Protein AF-A0A7Y7LWK3-F1 (afdb_monomer_lite)

Sequence (58 aa):
MGQESLALNAGVPQAYLSRIERETINISIDNADVLSRVGGVPLHDLLAPAKFAGLDEQ

Radius of gyration: 11.6 Å; chains: 1; bounding box: 29×21×22 Å

Secondary structure (DSSP, 8-state):
--HHHHHHHHTS-HHHHHHHHTTSS---HHHHHHHHHHHT--HHHHT-GGGTTTSTT-

Structure (mmCIF, N/CA/C/O backbone):
data_AF-A0A7Y7LWK3-F1
#
_entry.id   AF-A0A7Y7LWK3-F1
#
loop_
_atom_site.group_PDB
_atom_site.id
_atom_site.type_symbol
_atom_site.label_atom_id
_atom_site.label_alt_id
_atom_site.label_comp_id
_atom_site.label_asym_id
_atom_site.label_entity_id
_atom_site.label_seq_id
_atom_site.pdbx_PDB_ins_code
_atom_site.Cartn_x
_atom_site.Cartn_y
_atom_site.Cartn_z
_atom_site.occupancy
_atom_site.B_iso_or_equiv
_atom_site.auth_seq_id
_atom_site.auth_comp_id
_atom_site.auth_asym_id
_atom_site.auth_atom_id
_atom_site.pdbx_PDB_model_num
ATOM 1 N N . MET A 1 1 ? -2.751 10.375 -10.404 1.00 61.78 1 MET A N 1
ATOM 2 C CA . MET A 1 1 ? -3.781 9.978 -9.417 1.00 61.78 1 MET A CA 1
ATOM 3 C C . MET A 1 1 ? -3.345 10.526 -8.065 1.00 61.78 1 MET A C 1
ATOM 5 O O . MET A 1 1 ? -2.159 10.442 -7.788 1.00 61.78 1 MET A O 1
ATOM 9 N N . GLY A 1 2 ? -4.227 11.149 -7.279 1.00 85.94 2 GLY A N 1
ATOM 10 C CA . GLY A 1 2 ? -3.872 11.654 -5.942 1.00 85.94 2 GLY A CA 1
ATOM 11 C C . GLY A 1 2 ? -4.013 10.576 -4.862 1.00 85.94 2 GLY A C 1
ATOM 12 O O . GLY A 1 2 ? -4.776 9.627 -5.045 1.00 85.94 2 GLY A O 1
ATOM 13 N N . GLN A 1 3 ? -3.317 10.734 -3.731 1.00 88.88 3 GLN A N 1
ATOM 14 C CA . GLN A 1 3 ? -3.345 9.782 -2.610 1.00 88.88 3 GLN A CA 1
ATOM 15 C C . GLN A 1 3 ? -4.759 9.547 -2.057 1.00 88.88 3 GLN A C 1
ATOM 17 O O . GLN A 1 3 ? -5.118 8.420 -1.735 1.00 88.88 3 GLN A O 1
ATOM 22 N N . GLU A 1 4 ? -5.582 10.595 -1.987 1.00 92.62 4 GLU A N 1
ATOM 23 C CA . GLU A 1 4 ? -6.982 10.501 -1.556 1.00 92.62 4 GLU A CA 1
ATOM 24 C C . GLU A 1 4 ? -7.805 9.594 -2.483 1.00 92.62 4 GLU A C 1
ATOM 26 O O . GLU A 1 4 ? -8.502 8.693 -2.021 1.00 92.62 4 GLU A O 1
ATOM 31 N N . SER A 1 5 ? -7.673 9.770 -3.801 1.00 93.75 5 SER A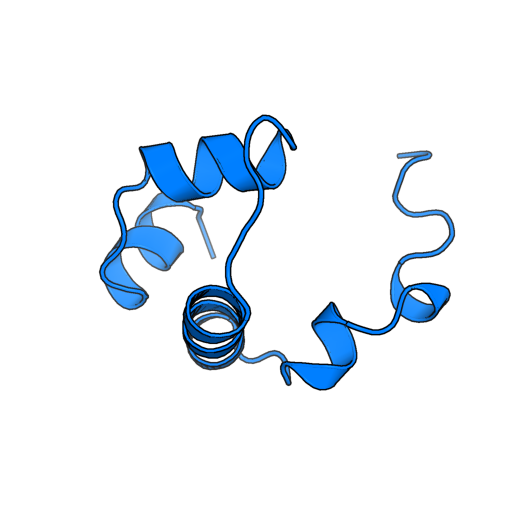 N 1
ATOM 32 C CA . SER A 1 5 ? -8.369 8.934 -4.783 1.00 93.75 5 SER A CA 1
ATOM 33 C C . SER A 1 5 ? -7.875 7.486 -4.758 1.00 93.75 5 SER A C 1
ATOM 35 O O . SER A 1 5 ? -8.672 6.568 -4.931 1.00 93.75 5 SER A O 1
ATOM 37 N N . LEU A 1 6 ? -6.574 7.264 -4.530 1.00 92.62 6 LEU A N 1
ATOM 38 C CA . LEU A 1 6 ? -6.007 5.922 -4.364 1.00 92.62 6 LEU A CA 1
ATOM 39 C C . LEU A 1 6 ? -6.560 5.236 -3.111 1.00 92.62 6 LEU A C 1
ATOM 41 O O . LEU A 1 6 ? -7.006 4.095 -3.197 1.00 92.62 6 LEU A O 1
ATOM 45 N N . ALA A 1 7 ? -6.587 5.945 -1.981 1.00 94.12 7 ALA A N 1
ATOM 46 C CA . ALA A 1 7 ? -7.129 5.450 -0.719 1.00 94.12 7 ALA A CA 1
ATOM 47 C C . ALA A 1 7 ? -8.599 5.040 -0.864 1.00 94.12 7 ALA A C 1
ATOM 49 O O . ALA A 1 7 ? -8.975 3.924 -0.500 1.00 94.12 7 ALA A O 1
ATOM 50 N N . LEU A 1 8 ? -9.404 5.923 -1.465 1.00 95.50 8 LEU A N 1
ATOM 51 C CA . LEU A 1 8 ? -10.823 5.695 -1.710 1.00 95.50 8 LEU A CA 1
ATOM 52 C C . LEU A 1 8 ? -11.054 4.453 -2.579 1.00 95.50 8 LEU A C 1
ATOM 54 O O . LEU A 1 8 ? -11.837 3.582 -2.207 1.00 95.50 8 LEU A O 1
ATOM 58 N N . ASN A 1 9 ? -10.344 4.343 -3.704 1.00 95.62 9 ASN A N 1
ATOM 59 C CA . ASN A 1 9 ? -10.507 3.224 -4.634 1.00 95.62 9 ASN A CA 1
ATOM 60 C C . ASN A 1 9 ? -9.977 1.895 -4.072 1.00 95.62 9 ASN A C 1
ATOM 62 O O . ASN A 1 9 ? -10.478 0.835 -4.438 1.00 95.62 9 ASN A O 1
ATOM 66 N N . ALA A 1 10 ? -8.981 1.940 -3.185 1.00 94.50 10 ALA A N 1
ATOM 67 C CA . ALA A 1 10 ? -8.427 0.765 -2.516 1.00 94.50 10 ALA A CA 1
ATOM 68 C C . ALA A 1 10 ? -9.179 0.372 -1.235 1.00 94.50 10 ALA A C 1
ATOM 70 O O . ALA A 1 10 ? -8.856 -0.649 -0.632 1.00 94.50 10 ALA A O 1
ATOM 71 N N . GLY A 1 11 ? -10.168 1.162 -0.801 1.00 95.69 11 GLY A N 1
ATOM 72 C CA . GLY A 1 11 ? -10.921 0.894 0.424 1.00 95.69 11 GLY A CA 1
ATOM 73 C C . GLY A 1 11 ? -10.075 0.996 1.697 1.00 95.69 11 GLY A C 1
ATOM 74 O O . GLY A 1 11 ? -10.384 0.341 2.692 1.00 95.69 11 GLY A O 1
ATOM 75 N N . VAL A 1 12 ? -9.008 1.802 1.680 1.00 94.62 12 VAL A N 1
ATOM 76 C CA . VAL A 1 12 ? -8.111 2.007 2.829 1.00 94.62 12 VAL A CA 1
ATOM 77 C C . VAL A 1 12 ? -8.167 3.456 3.319 1.00 94.62 12 VAL A C 1
ATOM 79 O O . VAL A 1 12 ? -8.416 4.367 2.531 1.00 94.62 12 VAL A O 1
ATOM 82 N N . PRO A 1 13 ? -7.904 3.729 4.610 1.00 95.81 13 PRO A N 1
ATOM 83 C CA . PRO A 1 13 ? -7.802 5.103 5.092 1.00 95.81 13 PRO A CA 1
ATOM 84 C C . PRO A 1 13 ? -6.651 5.855 4.409 1.00 95.81 13 PRO A C 1
ATOM 86 O O . PRO A 1 13 ? -5.550 5.324 4.294 1.00 95.81 13 PRO A O 1
ATOM 89 N N . GLN A 1 14 ? -6.832 7.128 4.053 1.00 95.12 14 GLN A N 1
ATOM 90 C CA . GLN A 1 14 ? -5.745 7.944 3.483 1.00 95.12 14 GLN A CA 1
ATOM 91 C C . GLN A 1 14 ? -4.516 8.014 4.409 1.00 95.12 14 GLN A C 1
ATOM 93 O O . GLN A 1 14 ? -3.375 7.958 3.956 1.00 95.12 14 GLN A O 1
ATOM 98 N N . ALA A 1 15 ? -4.745 8.047 5.726 1.00 95.75 15 ALA A N 1
ATOM 99 C CA . ALA A 1 15 ? -3.683 7.999 6.728 1.00 95.75 15 ALA A CA 1
ATOM 100 C C . ALA A 1 15 ? -2.864 6.695 6.686 1.00 95.75 15 ALA A C 1
ATOM 102 O O . ALA A 1 15 ? -1.697 6.702 7.066 1.00 95.75 15 ALA A O 1
ATOM 103 N N . TYR A 1 16 ? -3.446 5.581 6.228 1.00 95.50 16 TYR A N 1
ATOM 104 C CA . TYR A 1 16 ? -2.719 4.325 6.039 1.00 95.50 16 TYR A CA 1
ATOM 105 C C . TYR A 1 16 ? -1.695 4.457 4.906 1.00 95.50 16 TYR A C 1
ATOM 107 O O . TYR A 1 16 ? -0.519 4.174 5.126 1.00 95.50 16 TYR A O 1
ATOM 115 N N . LEU A 1 17 ? -2.109 4.983 3.747 1.00 94.56 17 LEU A N 1
ATOM 116 C CA . LEU A 1 17 ? -1.202 5.241 2.621 1.00 94.56 17 LEU A CA 1
ATOM 117 C C . LEU A 1 17 ? -0.089 6.218 2.991 1.00 94.56 17 LEU A C 1
ATOM 119 O O . LEU A 1 17 ? 1.076 5.935 2.738 1.00 94.56 17 LEU A O 1
ATOM 123 N N . SER A 1 18 ? -0.431 7.308 3.682 1.00 95.56 18 SER A N 1
ATOM 124 C CA . SER A 1 18 ? 0.559 8.302 4.110 1.00 95.56 18 SER A CA 1
ATOM 125 C C . SER A 1 18 ? 1.627 7.704 5.026 1.00 95.56 18 SER A C 1
ATOM 127 O O . SER A 1 18 ? 2.787 8.105 4.980 1.00 95.56 18 SER A O 1
ATOM 129 N N . ARG A 1 19 ? 1.255 6.721 5.851 1.00 97.00 19 ARG A N 1
ATOM 130 C CA . ARG A 1 19 ? 2.194 6.029 6.734 1.00 97.00 19 ARG A CA 1
ATOM 131 C C . ARG A 1 19 ? 3.076 5.027 5.996 1.00 97.00 19 ARG A C 1
ATOM 133 O O . ARG A 1 19 ? 4.230 4.897 6.400 1.00 97.00 19 ARG A O 1
ATOM 140 N N . ILE A 1 20 ? 2.558 4.354 4.963 1.00 94.69 20 ILE A N 1
ATOM 141 C CA . ILE A 1 20 ? 3.334 3.442 4.105 1.00 94.69 20 ILE A CA 1
ATOM 142 C C . ILE A 1 20 ? 4.349 4.224 3.272 1.00 9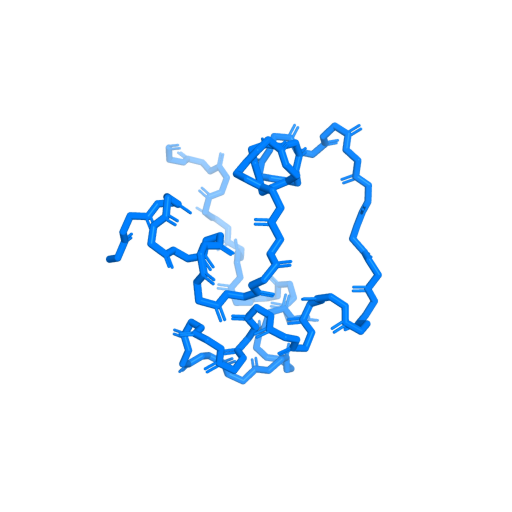4.69 20 ILE A C 1
ATOM 144 O O . ILE A 1 20 ? 5.520 3.880 3.287 1.00 94.69 20 ILE A O 1
ATOM 148 N N . GLU A 1 21 ? 3.923 5.295 2.595 1.00 91.50 21 GLU A N 1
ATOM 149 C CA . GLU A 1 21 ? 4.797 6.124 1.744 1.00 91.50 21 GLU A CA 1
ATOM 150 C C . GLU A 1 21 ? 5.948 6.773 2.524 1.00 91.50 21 GLU A C 1
ATOM 152 O O . GLU A 1 21 ? 6.999 7.054 1.966 1.00 91.50 21 GLU A O 1
ATOM 157 N N . ARG A 1 22 ? 5.748 7.018 3.823 1.00 93.69 22 ARG A N 1
ATOM 158 C CA . ARG A 1 22 ? 6.776 7.539 4.740 1.00 93.69 22 ARG A CA 1
ATOM 159 C C . ARG A 1 22 ? 7.560 6.441 5.458 1.00 93.69 22 ARG A C 1
ATOM 161 O O . ARG A 1 22 ? 8.269 6.746 6.411 1.00 93.69 22 ARG A O 1
ATOM 168 N N . GLU A 1 23 ? 7.329 5.180 5.101 1.00 93.06 23 GLU A N 1
ATOM 169 C CA . GLU A 1 23 ? 7.972 4.004 5.697 1.00 93.06 23 GLU A CA 1
ATOM 170 C C . GLU A 1 23 ? 7.801 3.899 7.226 1.00 93.06 23 GLU A C 1
ATOM 172 O O . GLU A 1 23 ? 8.570 3.254 7.934 1.00 93.06 23 GLU A O 1
ATOM 177 N N . THR A 1 24 ? 6.749 4.515 7.775 1.00 97.44 24 THR A N 1
ATOM 178 C CA . THR A 1 24 ? 6.465 4.485 9.225 1.00 97.44 24 THR A CA 1
ATOM 179 C C . THR A 1 24 ? 5.750 3.207 9.662 1.00 97.44 24 THR A C 1
ATOM 181 O O . THR A 1 24 ? 5.624 2.942 10.860 1.00 97.44 24 THR A O 1
ATOM 184 N N . ILE A 1 25 ? 5.233 2.441 8.698 1.00 96.69 25 ILE A N 1
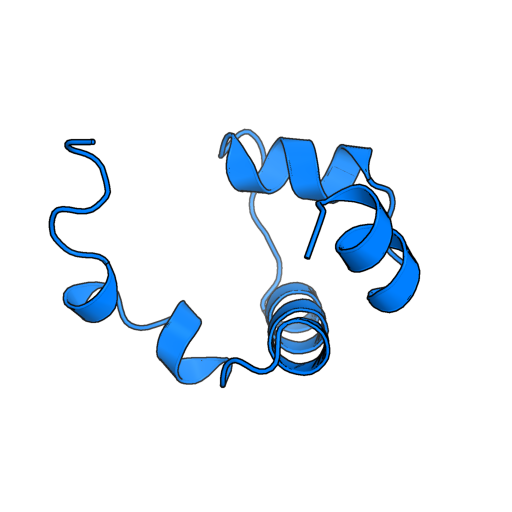ATOM 185 C CA . ILE A 1 25 ? 4.651 1.112 8.881 1.00 96.69 25 ILE A CA 1
ATOM 186 C C . ILE A 1 25 ? 4.973 0.229 7.684 1.00 96.69 25 ILE A C 1
ATOM 188 O O . ILE A 1 25 ? 5.113 0.710 6.564 1.00 96.69 25 ILE A O 1
ATOM 192 N N . ASN A 1 26 ? 4.961 -1.078 7.925 1.00 95.62 26 ASN A N 1
ATOM 193 C CA . ASN A 1 26 ? 4.982 -2.068 6.860 1.00 95.62 26 ASN A CA 1
ATOM 194 C C . ASN A 1 26 ? 3.599 -2.217 6.207 1.00 95.62 26 ASN A C 1
ATOM 196 O O . ASN A 1 26 ? 2.558 -1.920 6.804 1.00 95.62 26 ASN A O 1
ATOM 200 N N . ILE A 1 27 ? 3.599 -2.758 4.993 1.00 95.12 27 ILE A N 1
ATOM 201 C CA . ILE A 1 27 ? 2.412 -3.153 4.235 1.00 95.12 27 ILE A CA 1
ATOM 202 C C . ILE A 1 27 ? 2.348 -4.684 4.134 1.00 95.12 27 ILE A C 1
ATOM 204 O O . ILE A 1 27 ? 3.377 -5.347 4.010 1.00 95.12 27 ILE A O 1
ATOM 208 N N . SER A 1 28 ? 1.149 -5.266 4.218 1.00 95.50 28 SER A N 1
ATOM 209 C CA . SER A 1 28 ? 0.953 -6.692 3.930 1.00 95.50 28 SER A CA 1
ATOM 210 C C . SER A 1 28 ? 0.932 -6.938 2.419 1.00 95.50 28 SER A C 1
ATOM 212 O O . SER A 1 28 ? 0.549 -6.061 1.648 1.00 95.50 28 SER A O 1
ATOM 214 N N . ILE A 1 29 ? 1.278 -8.151 1.982 1.00 95.62 29 ILE A N 1
ATOM 215 C CA . ILE A 1 29 ? 1.207 -8.514 0.557 1.00 95.62 29 ILE A CA 1
ATOM 216 C C . ILE A 1 29 ? -0.223 -8.391 0.010 1.00 95.62 29 ILE A C 1
ATOM 218 O O . ILE A 1 29 ? -0.395 -7.916 -1.107 1.00 95.62 29 ILE A O 1
ATOM 222 N N . ASP A 1 30 ? -1.243 -8.713 0.809 1.00 95.50 30 ASP A N 1
ATOM 223 C CA . ASP A 1 30 ? -2.648 -8.566 0.404 1.00 95.50 30 ASP A CA 1
ATOM 224 C C . ASP A 1 30 ? -3.012 -7.101 0.120 1.00 95.50 30 ASP A C 1
ATOM 226 O O . ASP A 1 30 ? -3.623 -6.788 -0.901 1.00 95.50 30 ASP A O 1
ATOM 230 N N . ASN A 1 31 ? -2.586 -6.175 0.986 1.00 95.00 31 ASN A N 1
ATOM 231 C CA . ASN A 1 31 ? -2.830 -4.748 0.772 1.00 95.00 31 ASN A CA 1
ATOM 232 C C . ASN A 1 31 ? -2.004 -4.207 -0.401 1.00 95.00 31 ASN A C 1
ATOM 234 O O . ASN A 1 31 ? -2.484 -3.347 -1.139 1.00 95.00 31 ASN A O 1
ATOM 238 N N . ALA A 1 32 ? -0.788 -4.719 -0.601 1.00 95.44 32 ALA A N 1
ATOM 239 C CA . ALA A 1 32 ? 0.014 -4.383 -1.769 1.00 95.44 32 ALA A CA 1
ATOM 240 C C . ALA A 1 32 ? -0.664 -4.855 -3.069 1.00 95.44 32 ALA A C 1
ATOM 242 O O . ALA A 1 32 ? -0.691 -4.096 -4.036 1.00 95.44 32 ALA A O 1
ATOM 243 N N . ASP A 1 33 ? -1.277 -6.047 -3.091 1.00 96.50 33 ASP A N 1
ATOM 244 C CA . ASP A 1 33 ? -2.046 -6.542 -4.244 1.00 96.50 33 ASP A CA 1
ATOM 245 C C . ASP A 1 33 ? -3.226 -5.616 -4.571 1.00 96.50 33 ASP A C 1
ATOM 247 O O . ASP A 1 33 ? -3.388 -5.200 -5.722 1.00 96.50 33 ASP A O 1
ATOM 251 N N . VAL A 1 34 ? -4.005 -5.216 -3.559 1.00 96.44 34 VAL A N 1
ATOM 252 C CA . VAL A 1 34 ? -5.125 -4.273 -3.729 1.00 96.44 34 VAL A CA 1
ATOM 253 C C . VAL A 1 34 ? -4.647 -2.955 -4.343 1.00 96.44 34 VAL A C 1
ATOM 255 O O . VAL A 1 34 ? -5.213 -2.498 -5.339 1.00 96.44 34 VAL A O 1
ATOM 258 N N . LEU A 1 35 ? -3.578 -2.365 -3.801 1.00 94.75 35 LEU A N 1
ATOM 259 C CA . LEU A 1 35 ? -3.026 -1.112 -4.322 1.00 94.75 35 LEU A CA 1
ATOM 260 C C . LEU A 1 35 ? -2.466 -1.260 -5.736 1.00 94.75 35 LEU A C 1
ATOM 262 O O . LEU A 1 35 ? -2.641 -0.353 -6.547 1.00 94.75 35 LEU A O 1
ATOM 266 N N . SER A 1 36 ? -1.858 -2.403 -6.055 1.00 95.56 36 SER A N 1
ATOM 267 C CA . SER A 1 36 ? -1.332 -2.699 -7.390 1.00 95.56 36 SER A CA 1
ATOM 268 C C . SER A 1 36 ? -2.445 -2.688 -8.450 1.00 95.56 36 SER A C 1
ATOM 270 O O . SER A 1 36 ? -2.343 -2.008 -9.474 1.00 95.56 36 SER A O 1
ATOM 272 N N . ARG A 1 37 ? -3.583 -3.331 -8.151 1.00 95.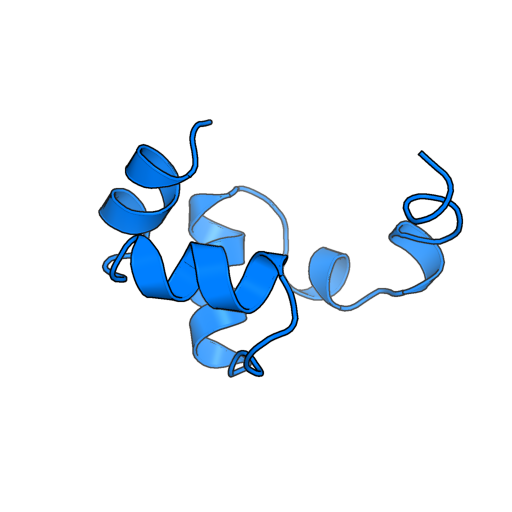81 37 ARG A N 1
ATOM 273 C CA . ARG A 1 37 ? -4.751 -3.397 -9.043 1.00 95.81 37 ARG A CA 1
ATOM 274 C C . ARG A 1 37 ? -5.381 -2.027 -9.254 1.00 95.81 37 ARG A C 1
ATOM 276 O O . ARG A 1 37 ? -5.715 -1.679 -10.383 1.00 95.81 37 ARG A O 1
ATOM 283 N N . VAL A 1 38 ? -5.521 -1.249 -8.183 1.00 95.69 38 VAL A N 1
ATOM 284 C CA . VAL A 1 38 ? -6.093 0.104 -8.243 1.00 95.69 38 VAL A CA 1
ATOM 285 C C . VAL A 1 38 ? -5.154 1.086 -8.950 1.00 95.69 38 VAL A C 1
ATOM 287 O O . VAL A 1 38 ? -5.614 1.936 -9.710 1.00 95.69 38 VAL A O 1
ATOM 290 N N . GLY A 1 39 ? -3.846 0.968 -8.720 1.00 92.12 39 GLY A N 1
ATOM 291 C CA . GLY A 1 39 ? -2.816 1.789 -9.356 1.00 92.12 39 GLY A CA 1
ATOM 292 C C . GLY A 1 39 ? -2.500 1.393 -10.800 1.00 92.12 39 GLY A C 1
ATOM 293 O O . GLY A 1 39 ? -1.782 2.122 -11.478 1.00 92.12 39 GLY A O 1
ATOM 294 N N . GLY A 1 40 ? -3.028 0.262 -11.280 1.00 94.00 40 GLY A N 1
ATOM 295 C CA . GLY A 1 40 ? -2.785 -0.234 -12.634 1.00 94.00 40 GLY A CA 1
ATOM 296 C C . GLY A 1 40 ? -1.358 -0.738 -12.862 1.00 94.00 40 GLY A C 1
ATOM 297 O O . GLY A 1 40 ? -0.905 -0.778 -14.005 1.00 94.00 40 GLY A O 1
ATOM 298 N N . VAL A 1 41 ? -0.648 -1.115 -11.796 1.00 93.00 41 VAL A N 1
ATOM 299 C CA . VAL A 1 41 ? 0.725 -1.636 -11.850 1.00 93.00 41 VAL A CA 1
ATOM 300 C C . VAL A 1 41 ? 0.710 -3.085 -11.367 1.00 93.00 41 VAL A C 1
ATOM 302 O O . VAL A 1 41 ? 0.137 -3.350 -10.314 1.00 93.00 41 VAL A O 1
ATOM 305 N N . PRO A 1 42 ? 1.317 -4.048 -12.080 1.00 95.62 42 PRO A N 1
ATOM 306 C CA . PRO A 1 42 ? 1.394 -5.423 -11.597 1.00 95.62 42 PRO A CA 1
ATOM 307 C C . PRO A 1 42 ? 2.113 -5.516 -10.247 1.00 95.62 42 PRO A C 1
ATOM 309 O O . PRO A 1 42 ? 3.171 -4.920 -10.066 1.00 95.62 42 PRO A O 1
ATOM 312 N N . LEU A 1 43 ? 1.609 -6.330 -9.315 1.00 95.94 43 LEU A N 1
ATOM 313 C CA . LEU A 1 43 ? 2.233 -6.479 -7.993 1.00 95.94 43 LEU A CA 1
ATOM 314 C C . LEU A 1 43 ? 3.717 -6.877 -8.062 1.00 95.94 43 LEU A C 1
ATOM 316 O O . LEU A 1 43 ? 4.529 -6.357 -7.307 1.00 95.94 43 LEU A O 1
ATOM 320 N N . HIS A 1 44 ? 4.092 -7.769 -8.983 1.00 95.19 44 HIS A N 1
ATOM 321 C CA . HIS A 1 44 ? 5.487 -8.198 -9.131 1.00 95.19 44 HIS A CA 1
ATOM 322 C C . HIS A 1 44 ? 6.431 -7.055 -9.533 1.00 95.19 44 HIS A C 1
ATOM 324 O O . HIS A 1 44 ? 7.622 -7.130 -9.245 1.00 95.19 44 HIS A O 1
ATOM 330 N N . ASP A 1 45 ? 5.907 -5.988 -10.141 1.00 94.69 45 ASP A N 1
ATOM 331 C CA . ASP A 1 45 ? 6.685 -4.792 -10.451 1.00 94.69 45 ASP A CA 1
ATOM 332 C C . ASP A 1 45 ? 6.956 -3.969 -9.196 1.00 94.69 45 ASP A C 1
ATOM 334 O O . ASP A 1 45 ? 8.063 -3.466 -9.041 1.00 94.69 45 ASP A O 1
ATOM 338 N N . LEU A 1 46 ? 5.988 -3.899 -8.275 1.00 90.12 46 LEU A N 1
ATOM 339 C CA . LEU A 1 46 ? 6.142 -3.248 -6.969 1.00 90.12 46 LEU A CA 1
ATOM 340 C C . LEU A 1 46 ? 7.104 -4.002 -6.039 1.00 90.12 46 LEU A C 1
ATOM 342 O O . LEU A 1 46 ? 7.663 -3.416 -5.120 1.00 90.12 46 LEU A O 1
ATOM 346 N N . LEU A 1 47 ? 7.313 -5.296 -6.285 1.00 91.75 47 LEU A N 1
ATOM 347 C CA . LEU A 1 47 ? 8.193 -6.168 -5.500 1.00 91.75 47 LEU A CA 1
ATOM 348 C C . LEU A 1 47 ? 9.567 -6.389 -6.153 1.00 91.75 47 LEU A C 1
ATOM 350 O O . LEU A 1 47 ? 10.297 -7.288 -5.737 1.00 91.75 47 LEU A O 1
ATOM 354 N N . ALA A 1 48 ? 9.923 -5.606 -7.176 1.00 93.12 48 ALA A N 1
ATOM 355 C CA . ALA A 1 48 ? 11.185 -5.725 -7.900 1.00 93.12 48 ALA A CA 1
ATOM 356 C C . ALA A 1 48 ? 12.122 -4.543 -7.577 1.00 93.12 48 ALA A C 1
ATOM 358 O O . ALA A 1 48 ? 12.077 -3.535 -8.282 1.00 93.12 48 ALA A O 1
ATOM 359 N N . PRO A 1 49 ? 13.031 -4.651 -6.582 1.00 88.94 49 PRO A N 1
ATOM 360 C CA . PRO A 1 49 ? 13.886 -3.537 -6.150 1.00 88.94 49 PRO A CA 1
ATOM 361 C C . PRO A 1 49 ? 14.708 -2.907 -7.279 1.00 88.94 49 PRO A C 1
ATOM 363 O O . PRO A 1 49 ? 14.902 -1.698 -7.315 1.00 88.94 49 PRO A O 1
ATOM 366 N N . ALA A 1 50 ? 15.135 -3.712 -8.258 1.00 91.69 50 ALA A N 1
ATOM 367 C CA . ALA A 1 50 ? 15.878 -3.234 -9.422 1.00 91.69 50 ALA A CA 1
ATOM 368 C C . ALA A 1 50 ? 15.103 -2.205 -10.273 1.00 91.69 50 ALA A C 1
ATOM 370 O O . ALA A 1 50 ? 15.731 -1.426 -10.983 1.00 91.69 50 ALA A O 1
ATOM 371 N N . LYS A 1 51 ? 13.762 -2.181 -10.206 1.00 88.06 51 LYS A N 1
ATOM 372 C CA . LYS A 1 51 ? 12.925 -1.184 -10.894 1.00 88.06 51 LYS A CA 1
ATOM 373 C C . LYS A 1 51 ? 12.901 0.177 -10.194 1.00 88.06 51 LYS A C 1
ATOM 375 O O . LYS A 1 51 ? 12.522 1.155 -10.829 1.00 88.06 51 LYS A O 1
ATOM 380 N N . PHE A 1 52 ? 13.308 0.237 -8.925 1.00 86.94 52 PHE A N 1
ATOM 381 C CA . PHE A 1 52 ? 13.286 1.449 -8.101 1.00 86.94 52 PHE A CA 1
ATOM 382 C C . PHE A 1 52 ? 14.688 1.986 -7.774 1.00 86.94 52 PHE A C 1
ATOM 384 O O . PHE A 1 52 ? 14.822 2.988 -7.080 1.00 86.94 52 PHE A O 1
ATOM 391 N N . ALA A 1 53 ? 15.742 1.346 -8.289 1.00 88.25 53 ALA A N 1
ATOM 392 C CA . ALA A 1 53 ? 17.116 1.784 -8.077 1.00 88.25 53 ALA A CA 1
ATOM 393 C C . ALA A 1 53 ? 17.323 3.232 -8.567 1.00 88.25 53 ALA A C 1
ATOM 395 O O . ALA A 1 53 ? 17.085 3.533 -9.737 1.00 88.25 53 ALA A O 1
ATOM 396 N N . GLY A 1 54 ? 17.786 4.110 -7.671 1.00 84.50 54 GLY A N 1
ATOM 397 C CA . GLY A 1 54 ? 18.075 5.520 -7.967 1.00 84.50 54 GLY A CA 1
ATOM 398 C C . GLY A 1 54 ? 16.882 6.477 -7.851 1.00 84.50 54 GLY A C 1
ATOM 399 O O . GLY A 1 54 ? 17.033 7.652 -8.172 1.0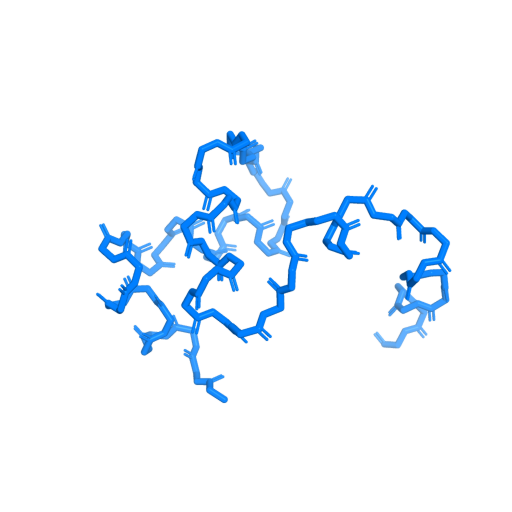0 84.50 54 GLY A O 1
ATOM 400 N N . LEU A 1 55 ? 15.709 6.012 -7.401 1.00 80.12 55 LEU A N 1
ATOM 401 C CA . LEU A 1 55 ? 14.563 6.893 -7.127 1.00 80.12 55 LEU A CA 1
ATOM 402 C C . LEU A 1 55 ? 14.675 7.637 -5.789 1.00 80.12 55 LEU A C 1
ATOM 404 O O . LEU A 1 55 ? 14.119 8.721 -5.665 1.00 80.12 55 LEU A O 1
ATOM 408 N N . ASP A 1 56 ? 15.432 7.100 -4.830 1.00 69.00 56 ASP A N 1
ATOM 409 C CA . ASP A 1 56 ? 15.625 7.704 -3.500 1.00 69.00 56 ASP A CA 1
ATOM 410 C C . ASP A 1 56 ? 16.562 8.931 -3.516 1.00 69.00 56 ASP A C 1
ATOM 412 O O . ASP A 1 56 ? 16.740 9.600 -2.500 1.00 69.00 56 ASP A O 1
ATOM 416 N N . GLU A 1 57 ? 17.189 9.223 -4.662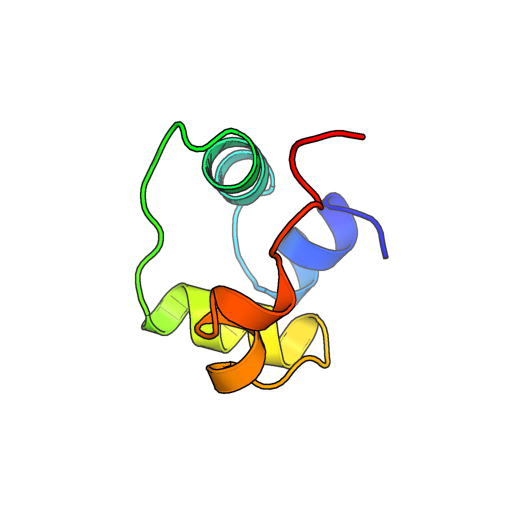 1.00 65.44 57 GLU A N 1
ATOM 417 C CA . GLU A 1 57 ? 18.127 10.341 -4.850 1.00 65.44 57 GLU A CA 1
ATOM 418 C C . GLU A 1 57 ? 17.462 11.612 -5.428 1.00 65.44 57 GLU A C 1
ATOM 420 O O . GLU A 1 57 ? 18.172 12.565 -5.763 1.00 65.44 57 GLU A O 1
ATOM 425 N N . GLN A 1 58 ? 16.126 11.640 -5.562 1.00 53.34 58 GLN A N 1
ATOM 426 C CA . GLN A 1 58 ? 15.355 12.774 -6.107 1.00 53.34 58 GLN A CA 1
ATOM 427 C C . GLN A 1 58 ? 14.578 13.574 -5.060 1.00 53.34 58 GLN A C 1
ATOM 429 O O . GLN A 1 58 ? 13.993 12.967 -4.138 1.00 53.34 58 GLN A O 1
#

pLDDT: mean 91.32, std 8.68, range [53.34, 97.44]

Foldseek 3Di:
DDLVQLCVQLVHDSVVVVCVVVVVDDDDLVSLCSSCVSVVHHSVCVVDVVNCPPVVVD